Protein AF-A0AAJ2N2N6-F1 (afdb_monomer_lite)

Structure (mmCIF, N/CA/C/O backbone):
data_AF-A0AAJ2N2N6-F1
#
_entry.id   AF-A0AAJ2N2N6-F1
#
loop_
_atom_site.group_PDB
_atom_site.id
_atom_site.type_symbol
_atom_site.label_atom_id
_atom_site.label_alt_id
_atom_site.label_comp_id
_atom_site.label_asym_id
_atom_site.label_entity_id
_atom_site.label_seq_id
_atom_site.pdbx_PDB_ins_code
_atom_site.Cartn_x
_atom_site.Cartn_y
_atom_site.Cartn_z
_atom_site.occupancy
_atom_site.B_iso_or_equiv
_atom_site.auth_seq_id
_atom_site.auth_comp_id
_atom_site.auth_asym_id
_atom_site.auth_atom_id
_atom_site.pdbx_PDB_model_num
ATOM 1 N N . MET A 1 1 ? 22.022 -11.390 -47.103 1.00 56.41 1 MET A N 1
ATOM 2 C CA . MET A 1 1 ? 21.967 -11.479 -45.630 1.00 56.41 1 MET A CA 1
ATOM 3 C C . MET A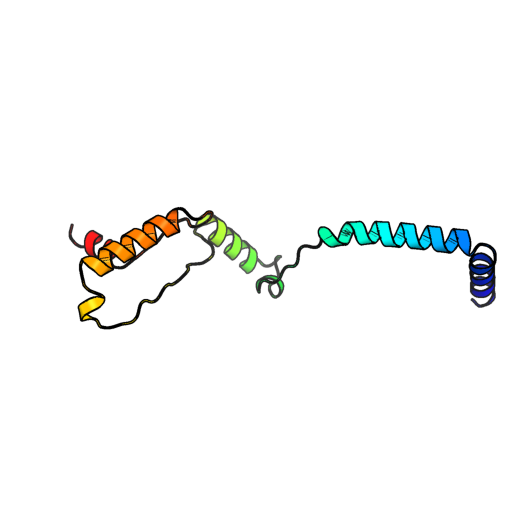 1 1 ? 23.304 -11.931 -45.073 1.00 56.41 1 MET A C 1
ATOM 5 O O . MET A 1 1 ? 23.874 -11.197 -44.281 1.00 56.41 1 MET A O 1
ATOM 9 N N . ASP A 1 2 ? 23.868 -13.026 -45.580 1.00 68.94 2 ASP A N 1
ATOM 10 C CA . ASP A 1 2 ? 25.117 -13.606 -45.059 1.00 68.94 2 ASP A CA 1
ATOM 11 C C . ASP A 1 2 ? 26.298 -12.636 -45.047 1.00 68.94 2 ASP A C 1
ATOM 13 O O . ASP A 1 2 ? 26.934 -12.478 -44.016 1.00 68.94 2 ASP A O 1
ATOM 17 N N . ARG A 1 3 ? 26.523 -11.883 -46.134 1.00 73.81 3 ARG A N 1
ATOM 18 C CA . ARG A 1 3 ? 27.601 -10.876 -46.182 1.00 73.81 3 ARG A CA 1
ATOM 19 C C . ARG A 1 3 ? 27.451 -9.763 -45.144 1.00 73.81 3 ARG A C 1
ATOM 21 O O . ARG A 1 3 ? 28.444 -9.314 -44.592 1.00 73.81 3 ARG A O 1
ATOM 28 N N . LEU A 1 4 ? 26.223 -9.320 -44.872 1.00 75.38 4 LEU A N 1
ATOM 29 C CA . LEU A 1 4 ? 25.974 -8.278 -43.872 1.00 75.38 4 LEU A CA 1
ATOM 30 C C . LEU A 1 4 ? 26.211 -8.822 -42.463 1.00 75.38 4 LEU A C 1
ATOM 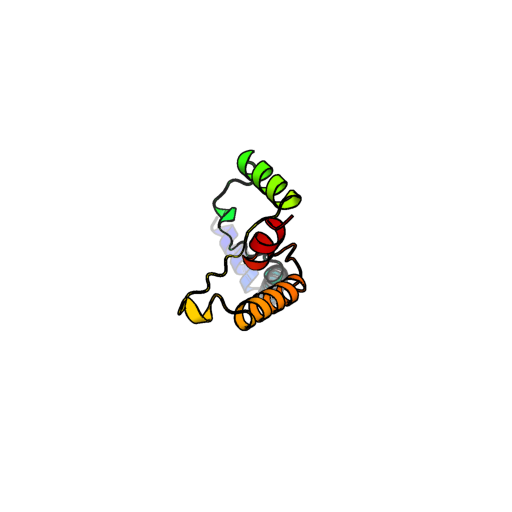32 O O . LEU A 1 4 ? 26.868 -8.162 -41.667 1.00 75.38 4 LEU A O 1
ATOM 36 N N . PHE A 1 5 ? 25.751 -10.044 -42.186 1.00 79.12 5 PHE A N 1
ATOM 37 C CA . PHE A 1 5 ? 25.991 -10.724 -40.914 1.00 79.12 5 PHE A CA 1
ATOM 38 C C . PHE A 1 5 ? 27.475 -11.008 -40.673 1.00 79.12 5 PHE A C 1
ATOM 40 O O . PHE A 1 5 ? 27.961 -10.756 -39.573 1.00 79.12 5 PHE A O 1
ATOM 47 N N . THR A 1 6 ? 28.218 -11.456 -41.689 1.00 80.00 6 THR A N 1
ATOM 48 C CA . THR A 1 6 ? 29.662 -11.695 -41.566 1.00 80.00 6 THR A CA 1
ATOM 49 C C . THR A 1 6 ? 30.421 -10.393 -41.347 1.00 80.00 6 THR A C 1
ATOM 51 O O . THR A 1 6 ? 31.260 -10.324 -40.460 1.00 80.00 6 THR A O 1
ATOM 54 N N . THR A 1 7 ? 30.082 -9.318 -42.069 1.00 79.38 7 THR A N 1
ATOM 55 C CA . THR A 1 7 ? 30.729 -8.010 -41.877 1.00 79.38 7 THR A CA 1
ATOM 56 C C . THR A 1 7 ? 30.423 -7.407 -40.503 1.00 79.38 7 THR A C 1
ATOM 58 O O . THR A 1 7 ? 31.306 -6.814 -39.884 1.00 79.38 7 THR A O 1
ATOM 61 N N . PHE A 1 8 ? 29.200 -7.576 -39.996 1.00 81.44 8 PHE A N 1
ATOM 62 C CA . PHE A 1 8 ? 28.821 -7.106 -38.663 1.00 81.44 8 PHE A CA 1
ATOM 63 C C . PHE A 1 8 ? 29.494 -7.935 -37.558 1.00 81.44 8 PHE A C 1
ATOM 65 O O . PHE A 1 8 ? 30.011 -7.375 -36.593 1.00 81.44 8 PHE A O 1
ATOM 72 N N . GLY A 1 9 ? 29.561 -9.258 -37.730 1.00 79.25 9 GLY A N 1
ATOM 73 C CA . GLY A 1 9 ? 30.281 -10.165 -36.834 1.00 79.25 9 GLY A CA 1
ATOM 74 C C . GLY A 1 9 ? 31.778 -9.862 -36.778 1.00 79.25 9 GLY A C 1
ATOM 75 O O . GLY A 1 9 ? 32.335 -9.710 -35.692 1.00 79.25 9 GLY A O 1
ATOM 76 N N . ASP A 1 10 ? 32.414 -9.659 -37.933 1.00 82.19 10 ASP A N 1
ATOM 77 C CA . ASP A 1 10 ? 33.830 -9.291 -38.019 1.00 82.19 10 ASP A CA 1
ATOM 78 C C . ASP A 1 10 ? 34.108 -7.936 -37.354 1.00 82.19 10 ASP A C 1
ATOM 80 O O . ASP A 1 10 ? 35.132 -7.762 -36.691 1.00 82.19 10 ASP A O 1
ATOM 84 N N . PHE A 1 11 ? 33.188 -6.973 -37.473 1.00 81.69 11 PHE A N 1
ATOM 85 C CA . PHE A 1 11 ? 33.290 -5.679 -36.795 1.00 81.69 11 PHE A CA 1
ATOM 86 C C . PHE A 1 11 ? 33.221 -5.819 -35.266 1.00 81.69 11 PHE A C 1
ATOM 88 O O . PHE A 1 11 ? 34.052 -5.238 -34.559 1.00 81.69 11 PHE A O 1
ATOM 95 N N . ILE A 1 12 ? 32.285 -6.632 -34.764 1.00 84.56 12 ILE A N 1
ATOM 96 C CA . ILE A 1 12 ? 32.136 -6.938 -33.334 1.00 84.56 12 ILE A CA 1
ATOM 97 C C . ILE A 1 12 ? 33.401 -7.609 -32.792 1.00 84.56 12 ILE A C 1
ATOM 99 O O . ILE A 1 12 ? 33.907 -7.202 -31.747 1.00 84.56 12 ILE A O 1
ATOM 103 N N . ILE A 1 13 ? 33.952 -8.594 -33.508 1.00 83.81 13 ILE A N 1
ATOM 104 C CA . ILE A 1 13 ? 35.153 -9.331 -33.085 1.00 83.81 13 ILE A CA 1
ATOM 105 C C . ILE A 1 13 ? 36.384 -8.418 -33.109 1.00 83.81 13 ILE A C 1
ATOM 107 O O . ILE A 1 13 ? 37.133 -8.345 -32.131 1.00 83.81 13 ILE A O 1
ATOM 111 N N . ARG A 1 14 ? 36.583 -7.665 -34.199 1.00 87.19 14 ARG A N 1
ATOM 112 C CA . ARG A 1 14 ? 37.760 -6.801 -34.390 1.00 87.19 14 ARG A CA 1
ATOM 113 C C . ARG A 1 14 ? 37.784 -5.608 -33.433 1.00 87.19 14 ARG A C 1
ATOM 115 O O . ARG A 1 14 ? 38.863 -5.124 -33.094 1.00 87.19 14 ARG A O 1
ATOM 122 N N . ARG A 1 15 ? 36.619 -5.133 -32.979 1.00 88.56 15 ARG A N 1
ATOM 123 C CA . ARG A 1 15 ? 36.475 -4.076 -31.961 1.00 88.56 15 ARG A CA 1
ATOM 124 C C . ARG A 1 15 ? 35.712 -4.564 -30.727 1.00 88.56 15 ARG A C 1
ATOM 126 O O . ARG A 1 15 ? 34.874 -3.846 -30.179 1.00 88.56 15 ARG A O 1
ATOM 133 N N . SER A 1 16 ? 36.040 -5.762 -30.252 1.00 86.50 16 SER A N 1
ATOM 134 C CA . SER A 1 16 ? 35.364 -6.416 -29.122 1.00 86.50 16 SER A CA 1
ATOM 135 C C . SER A 1 16 ? 35.317 -5.555 -27.860 1.00 86.50 16 SER A C 1
ATOM 137 O O . SER A 1 16 ? 34.245 -5.362 -27.294 1.00 86.50 16 SER A O 1
ATOM 139 N N . LYS A 1 17 ? 36.438 -4.935 -27.466 1.00 89.44 17 LYS A N 1
ATOM 140 C CA . LYS A 1 17 ? 36.495 -4.031 -26.299 1.00 89.44 17 LYS A CA 1
ATOM 141 C C . LYS A 1 17 ? 35.506 -2.865 -26.405 1.00 89.44 17 LYS A C 1
ATOM 143 O O . LYS A 1 17 ? 34.798 -2.577 -25.448 1.00 89.44 17 LYS A O 1
ATOM 148 N N . PHE A 1 18 ? 35.437 -2.215 -27.568 1.00 90.25 18 PHE A N 1
ATOM 149 C CA . PHE A 1 18 ? 34.512 -1.102 -27.801 1.00 90.25 18 PHE A CA 1
ATOM 150 C C . PHE A 1 18 ? 33.055 -1.572 -27.775 1.00 90.25 18 PHE A C 1
ATOM 152 O O . PHE A 1 18 ? 32.215 -0.939 -27.145 1.00 90.25 18 PHE A O 1
ATOM 159 N N . THR A 1 19 ? 32.771 -2.713 -28.404 1.00 89.88 19 THR A N 1
ATOM 160 C CA . THR A 1 19 ? 31.422 -3.290 -28.455 1.00 89.88 19 THR A CA 1
ATOM 161 C C . THR A 1 19 ? 30.918 -3.673 -27.062 1.00 89.88 19 THR A C 1
ATOM 163 O O . THR A 1 19 ? 29.782 -3.364 -26.715 1.00 89.88 19 THR A O 1
ATOM 166 N N . ILE A 1 20 ? 31.774 -4.272 -26.228 1.00 92.69 20 ILE A N 1
ATOM 167 C CA . ILE A 1 20 ? 31.440 -4.627 -24.841 1.00 92.69 20 ILE A CA 1
ATOM 168 C C . ILE A 1 20 ? 31.150 -3.373 -24.011 1.00 92.69 20 ILE A C 1
ATOM 170 O O . ILE A 1 20 ? 30.156 -3.343 -23.288 1.00 92.69 20 ILE A O 1
ATOM 174 N N . ILE A 1 21 ? 31.974 -2.327 -24.136 1.00 95.38 21 ILE A N 1
ATOM 175 C CA . ILE A 1 21 ? 31.754 -1.055 -23.430 1.00 95.38 21 ILE A CA 1
ATOM 176 C C . ILE A 1 21 ? 30.421 -0.437 -23.858 1.00 95.38 21 ILE A C 1
ATOM 178 O O . ILE A 1 21 ? 29.623 -0.056 -23.006 1.00 95.38 21 ILE A O 1
ATOM 182 N N . LEU A 1 22 ? 30.152 -0.391 -25.165 1.00 94.69 22 LEU A N 1
ATOM 183 C CA . LEU A 1 22 ? 28.919 0.167 -25.713 1.00 94.69 22 LEU A CA 1
ATOM 184 C C . LEU A 1 22 ? 27.680 -0.572 -25.192 1.00 94.69 22 LEU A C 1
ATOM 186 O O . LEU A 1 22 ? 26.753 0.069 -24.706 1.00 94.69 22 LEU A O 1
ATOM 190 N N . ILE A 1 23 ? 27.678 -1.908 -25.249 1.00 94.62 23 ILE A N 1
ATOM 191 C CA . ILE A 1 23 ? 26.561 -2.723 -24.751 1.00 94.62 23 ILE A CA 1
ATOM 192 C C . ILE A 1 23 ? 26.401 -2.545 -23.242 1.00 94.62 23 ILE A C 1
ATOM 194 O O . ILE A 1 23 ? 25.283 -2.397 -22.770 1.00 94.62 23 ILE A O 1
ATOM 198 N N . THR A 1 24 ? 27.493 -2.497 -22.479 1.00 95.94 24 THR A N 1
ATOM 199 C CA . THR A 1 24 ? 27.436 -2.267 -21.024 1.00 95.94 24 THR A CA 1
ATOM 200 C C . THR A 1 24 ? 26.801 -0.915 -20.699 1.00 95.94 24 THR A C 1
ATOM 202 O O . THR A 1 24 ? 25.911 -0.849 -19.855 1.00 95.94 24 THR A O 1
ATOM 205 N N . ILE A 1 25 ? 27.210 0.156 -21.387 1.00 96.81 25 ILE A N 1
ATOM 206 C CA . ILE A 1 25 ? 26.628 1.494 -21.204 1.00 96.81 25 ILE A CA 1
ATOM 207 C C . ILE A 1 25 ? 25.138 1.480 -21.548 1.00 96.81 25 ILE A C 1
ATOM 209 O O . ILE A 1 25 ? 24.331 2.027 -20.803 1.00 96.81 25 ILE A O 1
ATOM 213 N N . LEU A 1 26 ? 24.766 0.828 -22.649 1.00 96.50 26 LEU A N 1
ATOM 214 C CA . LEU A 1 26 ? 23.381 0.722 -23.097 1.00 96.50 26 LEU A CA 1
ATOM 215 C C . LEU A 1 26 ? 22.525 -0.071 -22.095 1.00 96.50 26 LEU A C 1
ATOM 217 O O . LEU A 1 26 ? 21.431 0.357 -21.739 1.00 96.50 26 LEU A O 1
ATOM 221 N N . THR A 1 27 ? 23.054 -1.172 -21.563 1.00 96.06 27 THR A N 1
ATOM 222 C CA . THR A 1 27 ? 22.415 -1.963 -20.504 1.00 96.06 27 THR A CA 1
ATOM 223 C C . THR A 1 27 ? 22.242 -1.150 -19.225 1.00 96.06 27 THR A C 1
ATOM 225 O O . THR A 1 27 ? 21.157 -1.158 -18.651 1.00 96.06 27 THR A O 1
ATOM 228 N N . LEU A 1 28 ? 23.268 -0.410 -18.788 1.00 96.06 28 LEU A N 1
ATOM 229 C CA . LEU A 1 28 ? 23.173 0.477 -17.623 1.00 96.06 28 LEU A CA 1
ATOM 230 C C . LEU A 1 28 ? 22.135 1.578 -17.844 1.00 96.06 28 LEU A C 1
ATOM 232 O O . LEU A 1 28 ? 21.346 1.860 -16.949 1.00 96.06 28 LEU A O 1
ATOM 236 N N . PHE A 1 29 ? 22.091 2.159 -19.042 1.00 95.81 29 PHE A N 1
ATOM 237 C CA . PHE A 1 29 ? 21.095 3.160 -19.403 1.00 95.81 29 PHE A CA 1
ATOM 238 C C . PHE A 1 29 ? 19.664 2.619 -19.271 1.00 95.81 29 PHE A C 1
ATOM 240 O O . PHE A 1 29 ? 18.824 3.267 -18.651 1.00 95.81 29 PHE A O 1
ATOM 247 N N . PHE A 1 30 ? 19.391 1.408 -19.769 1.00 94.25 30 PHE A N 1
ATOM 248 C CA . PHE A 1 30 ? 18.088 0.765 -19.572 1.00 94.25 30 PHE A CA 1
ATOM 249 C C . PHE A 1 30 ? 17.833 0.371 -18.111 1.00 94.25 30 PHE A C 1
ATOM 251 O O . PHE A 1 30 ? 16.707 0.502 -17.632 1.00 94.25 30 PHE A O 1
ATOM 258 N N . ALA A 1 31 ? 18.867 -0.044 -17.375 1.00 94.69 31 ALA A N 1
ATOM 259 C CA . ALA A 1 31 ? 18.755 -0.397 -15.961 1.00 94.69 31 ALA A CA 1
ATOM 260 C C . ALA A 1 31 ? 18.348 0.795 -15.077 1.00 94.69 31 ALA A C 1
ATOM 262 O O . ALA A 1 31 ? 17.644 0.600 -14.089 1.00 94.69 31 ALA A O 1
ATOM 263 N N . ILE A 1 32 ? 18.702 2.032 -15.453 1.00 94.88 32 ILE A N 1
ATOM 264 C CA . ILE A 1 32 ? 18.245 3.256 -14.765 1.00 94.88 32 ILE A CA 1
ATOM 265 C C . ILE A 1 32 ? 16.709 3.388 -14.793 1.00 94.88 32 ILE A C 1
ATOM 267 O O . ILE A 1 32 ? 16.132 4.045 -13.927 1.00 94.88 32 ILE A O 1
ATOM 271 N N . GLY A 1 33 ? 16.027 2.764 -15.758 1.00 89.50 33 GLY A N 1
ATOM 272 C CA . GLY A 1 33 ? 14.565 2.744 -15.834 1.00 89.50 33 GLY A CA 1
ATOM 273 C C . GLY A 1 33 ? 13.896 1.764 -14.867 1.00 89.50 33 GLY A C 1
ATOM 274 O O . GLY A 1 33 ? 12.728 1.960 -14.545 1.00 89.50 33 GLY A O 1
ATOM 275 N N . LEU A 1 34 ? 14.617 0.753 -14.365 1.00 89.81 34 LEU A N 1
ATOM 276 C CA . LEU A 1 34 ? 14.041 -0.298 -13.515 1.00 89.81 34 LEU A CA 1
ATOM 277 C C . LEU A 1 34 ? 13.385 0.240 -12.232 1.00 89.81 34 LEU A C 1
ATOM 279 O O . LEU A 1 34 ? 12.268 -0.175 -11.942 1.00 89.81 34 LEU A O 1
ATOM 283 N N . PRO A 1 35 ? 13.987 1.190 -11.487 1.00 87.62 35 PRO A N 1
ATOM 284 C CA . PRO A 1 35 ? 13.362 1.727 -10.277 1.00 87.62 35 PRO A CA 1
ATOM 285 C C . PRO A 1 35 ? 12.122 2.592 -10.544 1.00 87.62 35 PRO A C 1
ATOM 287 O O . PRO A 1 35 ? 11.414 2.928 -9.604 1.00 87.62 35 PRO A O 1
ATOM 290 N N . LYS A 1 36 ? 11.882 3.001 -11.797 1.00 86.50 36 LYS A N 1
ATOM 291 C CA . LYS A 1 36 ? 10.720 3.814 -12.193 1.00 86.50 36 LYS A CA 1
ATOM 292 C C . LYS A 1 36 ? 9.536 2.968 -12.659 1.00 86.50 36 LYS A C 1
ATOM 294 O O . LYS A 1 36 ? 8.535 3.529 -13.093 1.00 86.50 36 LYS A O 1
ATOM 299 N N . LEU A 1 37 ? 9.669 1.643 -12.636 1.00 84.44 37 LEU A N 1
ATOM 300 C CA . LEU A 1 37 ? 8.575 0.747 -12.970 1.00 84.44 37 LEU A CA 1
ATOM 301 C C . LEU A 1 37 ? 7.531 0.800 -11.856 1.00 84.44 37 LEU A C 1
ATOM 303 O O . LEU A 1 37 ? 7.801 0.399 -10.726 1.00 84.44 37 LEU A O 1
ATOM 307 N N . ASP A 1 38 ? 6.347 1.291 -12.198 1.00 80.12 38 ASP A N 1
ATOM 308 C CA . ASP A 1 38 ? 5.178 1.226 -11.333 1.00 80.12 38 ASP A CA 1
ATOM 309 C C . ASP A 1 38 ? 4.510 -0.144 -11.514 1.00 80.12 38 ASP A C 1
ATOM 311 O O . ASP A 1 38 ? 4.042 -0.485 -12.606 1.00 80.12 38 ASP A O 1
ATOM 315 N N . MET A 1 39 ? 4.541 -0.976 -10.471 1.00 78.31 39 MET A N 1
ATOM 316 C CA . MET A 1 39 ? 3.870 -2.274 -10.491 1.00 78.31 39 MET A CA 1
ATOM 317 C C . MET A 1 39 ? 2.408 -2.087 -10.106 1.00 78.31 39 MET A C 1
ATOM 319 O O . MET A 1 39 ? 2.051 -2.107 -8.929 1.00 78.31 39 MET A O 1
ATOM 323 N N . GLN A 1 40 ? 1.549 -1.998 -11.116 1.00 77.38 40 GLN A N 1
ATOM 324 C CA . GLN A 1 40 ? 0.112 -2.100 -10.908 1.00 77.38 40 GLN A CA 1
ATOM 325 C C . GLN A 1 40 ? -0.242 -3.551 -10.530 1.00 77.38 40 GLN A C 1
ATOM 327 O O . GLN A 1 40 ? -0.274 -4.440 -11.377 1.00 77.38 40 GLN A O 1
ATOM 332 N N . MET A 1 41 ? -0.444 -3.801 -9.233 1.00 73.56 41 MET A N 1
ATOM 333 C CA . MET A 1 41 ? -0.814 -5.116 -8.672 1.00 73.56 41 MET A CA 1
ATOM 334 C C . MET A 1 41 ? -2.307 -5.215 -8.321 1.00 73.56 41 MET A C 1
ATOM 336 O O . MET A 1 41 ? -2.759 -6.241 -7.816 1.00 73.56 41 MET A O 1
ATOM 340 N N . GLY A 1 42 ? -3.064 -4.137 -8.529 1.00 71.62 42 GLY A N 1
ATOM 341 C CA . GLY A 1 42 ? -4.490 -4.093 -8.237 1.00 71.62 42 GLY A CA 1
ATOM 342 C C . GLY A 1 42 ? -5.318 -4.831 -9.286 1.00 71.62 42 GLY A C 1
ATOM 343 O O . GLY A 1 42 ? -4.883 -5.063 -10.410 1.00 71.62 42 GLY A O 1
ATOM 344 N N . ASN A 1 43 ? -6.562 -5.157 -8.936 1.00 73.81 43 ASN A N 1
ATOM 345 C CA . ASN A 1 43 ? -7.509 -5.759 -9.881 1.00 73.81 43 ASN A CA 1
ATOM 346 C C . ASN A 1 43 ? -7.942 -4.790 -10.998 1.00 73.81 43 ASN A C 1
ATOM 348 O O . ASN A 1 43 ? -8.526 -5.214 -11.995 1.00 73.81 43 ASN A O 1
ATOM 352 N N . ASN A 1 44 ? 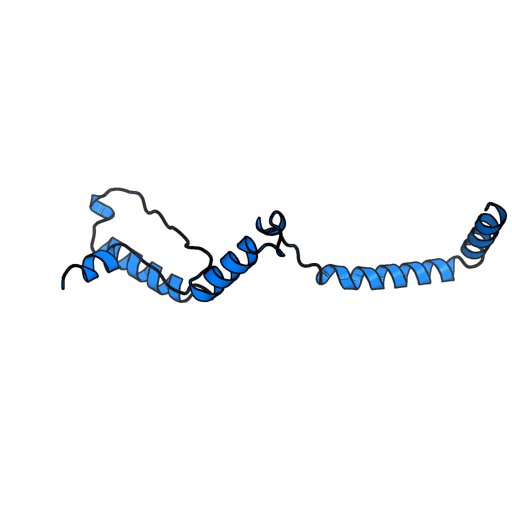-7.647 -3.497 -10.847 1.00 71.19 44 ASN A N 1
ATOM 353 C CA . ASN A 1 44 ? -7.900 -2.458 -11.841 1.00 71.19 44 ASN A CA 1
ATOM 354 C C . ASN A 1 44 ? -7.192 -2.726 -13.180 1.00 71.19 44 ASN A C 1
ATOM 356 O O . ASN A 1 44 ? -7.735 -2.349 -14.213 1.00 71.19 44 ASN A O 1
ATOM 360 N N . ILE A 1 45 ? -6.076 -3.469 -13.193 1.00 75.88 45 ILE A N 1
ATOM 361 C CA . ILE A 1 45 ? -5.372 -3.863 -14.429 1.00 75.88 45 ILE A CA 1
ATOM 362 C C . ILE A 1 45 ? -6.213 -4.743 -15.364 1.00 75.88 45 ILE A C 1
ATOM 364 O O . ILE A 1 45 ? -5.918 -4.855 -16.552 1.00 75.88 45 ILE A O 1
ATOM 368 N N . PHE A 1 46 ? -7.250 -5.398 -14.834 1.00 80.75 46 PHE A N 1
ATOM 369 C CA . PHE A 1 46 ? -8.150 -6.252 -15.609 1.00 80.75 46 PHE A CA 1
ATOM 370 C C . PHE A 1 46 ? -9.344 -5.484 -16.189 1.00 80.75 46 PHE A C 1
ATOM 372 O O . PHE A 1 46 ? -10.180 -6.072 -16.878 1.00 80.75 46 PHE A O 1
ATOM 379 N N . VAL A 1 47 ? -9.443 -4.181 -15.917 1.00 82.19 47 VAL A N 1
ATOM 380 C CA . VAL A 1 47 ? -10.566 -3.331 -16.315 1.00 82.19 47 VAL A CA 1
ATOM 381 C C . VAL A 1 47 ? -10.085 -2.290 -17.322 1.00 82.19 47 VAL A C 1
ATOM 383 O O . VAL A 1 47 ? -9.000 -1.734 -17.208 1.00 82.19 47 VAL A O 1
ATOM 386 N N . ASN A 1 48 ? -10.897 -2.012 -18.344 1.00 85.81 48 ASN A N 1
ATOM 387 C CA . ASN A 1 48 ? -10.564 -0.996 -19.338 1.00 85.81 48 ASN A CA 1
ATOM 388 C C . ASN A 1 48 ? -10.706 0.416 -18.746 1.00 85.81 48 ASN A C 1
ATOM 390 O O . ASN A 1 48 ? -11.829 0.900 -18.573 1.00 85.81 48 ASN A O 1
ATOM 394 N N . GLU A 1 49 ? -9.582 1.097 -18.528 1.00 84.69 49 GLU A N 1
ATOM 395 C CA . GLU A 1 49 ? -9.533 2.473 -18.012 1.00 84.69 49 GLU A CA 1
ATOM 396 C C . GLU A 1 49 ? -10.260 3.491 -18.907 1.00 84.69 49 GLU A C 1
ATOM 398 O O . GLU A 1 49 ? -10.795 4.496 -18.439 1.00 84.69 49 GLU A O 1
ATOM 403 N N . ALA A 1 50 ? -10.335 3.235 -20.217 1.00 88.00 50 ALA A N 1
ATOM 404 C CA . ALA A 1 50 ? -11.029 4.121 -21.146 1.00 88.00 50 ALA A CA 1
ATOM 405 C C . ALA A 1 50 ? -12.561 4.013 -21.049 1.00 88.00 50 ALA A C 1
ATOM 407 O O . ALA A 1 50 ? -13.258 4.884 -21.583 1.00 88.00 50 ALA A O 1
ATOM 408 N N . SER A 1 51 ? -13.082 2.970 -20.391 1.00 91.12 51 SER A N 1
ATOM 409 C CA . SER A 1 51 ? -14.520 2.736 -20.263 1.00 91.12 51 SER A CA 1
ATOM 410 C C . SER A 1 51 ? -15.206 3.796 -19.400 1.00 91.12 51 SER A C 1
ATOM 412 O O . SER A 1 51 ? -14.648 4.303 -18.426 1.00 91.12 51 SER A O 1
ATOM 414 N N . ASP A 1 52 ? -16.459 4.103 -19.734 1.00 91.69 52 ASP A N 1
ATOM 415 C CA . ASP A 1 52 ? -17.260 5.057 -18.960 1.00 91.69 52 ASP A CA 1
ATOM 416 C C . ASP A 1 52 ? -17.528 4.559 -17.536 1.00 91.69 52 ASP A C 1
ATOM 418 O O . ASP A 1 52 ? -17.617 5.361 -16.609 1.00 91.69 52 ASP A O 1
ATOM 422 N N . VAL A 1 53 ? -17.629 3.238 -17.351 1.00 87.81 53 VAL A N 1
ATOM 423 C CA . VAL A 1 53 ? -17.816 2.620 -16.032 1.00 87.81 53 VAL A CA 1
ATOM 424 C C . VAL A 1 53 ? -16.609 2.900 -15.146 1.00 87.81 53 VAL A C 1
ATOM 426 O O . VAL A 1 53 ? -16.794 3.403 -14.045 1.00 87.81 53 VAL A O 1
ATOM 429 N N . PHE A 1 54 ? -15.391 2.659 -15.644 1.00 87.25 54 PHE A N 1
ATOM 430 C CA . PHE A 1 54 ? -14.167 2.923 -14.889 1.00 87.25 54 PHE A CA 1
ATOM 431 C C . PHE A 1 54 ? -14.077 4.392 -14.468 1.00 87.25 54 PHE A C 1
ATOM 433 O O . PHE A 1 54 ? -13.981 4.682 -13.282 1.00 87.25 54 PHE A O 1
ATOM 440 N N . LYS A 1 55 ? -14.233 5.323 -15.417 1.00 89.88 55 LYS A N 1
ATOM 441 C CA . LYS A 1 55 ? -14.166 6.768 -15.139 1.00 89.88 55 LYS A CA 1
ATOM 442 C C . LYS A 1 55 ? -15.188 7.209 -14.097 1.00 89.88 55 LYS A C 1
ATOM 444 O O . LYS A 1 55 ? -14.859 7.971 -13.197 1.00 89.88 55 LYS A O 1
ATOM 449 N N . ARG A 1 56 ? -16.429 6.724 -14.207 1.00 89.75 56 ARG A N 1
ATOM 450 C CA . ARG A 1 56 ? -17.498 7.054 -13.254 1.00 89.75 56 ARG A CA 1
ATOM 451 C C . ARG A 1 56 ? -17.219 6.483 -11.871 1.00 89.75 56 ARG A C 1
ATOM 453 O O . ARG A 1 56 ? -17.460 7.180 -10.891 1.00 89.75 56 ARG A O 1
ATOM 460 N N . THR A 1 57 ? -16.710 5.256 -11.794 1.00 86.94 57 THR A N 1
ATOM 461 C CA . THR A 1 57 ? -16.297 4.644 -10.529 1.00 86.94 57 THR A CA 1
ATOM 462 C C . THR A 1 57 ? -15.162 5.438 -9.893 1.00 86.94 57 THR A C 1
ATOM 464 O O . THR A 1 57 ? -15.303 5.825 -8.741 1.00 86.94 57 THR A O 1
ATOM 467 N N . THR A 1 58 ? -14.115 5.794 -10.642 1.00 87.38 58 THR A N 1
ATOM 468 C CA . THR A 1 58 ? -13.008 6.619 -10.134 1.00 87.38 58 THR A CA 1
ATOM 469 C C . THR A 1 58 ? -13.495 7.981 -9.640 1.00 87.38 58 THR A C 1
ATOM 471 O O . THR A 1 58 ? -13.193 8.361 -8.517 1.00 87.38 58 THR A O 1
ATOM 474 N N . THR A 1 59 ? -14.326 8.693 -10.414 1.00 89.25 59 THR A N 1
ATOM 475 C CA . THR A 1 59 ? -14.889 9.984 -9.972 1.00 89.25 59 THR A CA 1
ATOM 476 C C . THR A 1 59 ? -15.721 9.841 -8.700 1.00 89.25 59 THR A C 1
ATOM 478 O O . THR A 1 59 ? -15.635 10.681 -7.808 1.00 89.25 59 THR A O 1
ATOM 481 N N . TYR A 1 60 ? -16.533 8.786 -8.597 1.00 86.56 60 TYR A N 1
ATOM 482 C CA . TYR A 1 60 ? -17.299 8.523 -7.384 1.00 86.56 60 TYR A CA 1
ATOM 483 C C . TYR A 1 60 ? -16.373 8.267 -6.189 1.00 86.56 60 TYR A C 1
ATOM 485 O O . TYR A 1 60 ? -16.558 8.857 -5.130 1.00 86.56 60 TYR A O 1
ATOM 493 N N . GLN A 1 61 ? -15.348 7.440 -6.367 1.00 85.69 61 GLN A N 1
ATOM 494 C CA . GLN A 1 61 ? -14.394 7.099 -5.319 1.00 85.69 61 GLN A CA 1
ATOM 495 C C . GLN A 1 61 ? -13.561 8.303 -4.851 1.00 85.69 61 GLN A C 1
ATOM 497 O O . GLN A 1 61 ? -13.360 8.480 -3.653 1.00 85.69 61 GLN A O 1
ATOM 502 N N . GLU A 1 62 ? -13.147 9.185 -5.762 1.00 84.25 62 GLU A N 1
ATOM 503 C CA . GLU A 1 62 ? -12.452 10.436 -5.425 1.00 84.25 62 GLU A CA 1
ATOM 504 C C . GLU A 1 62 ? -13.337 11.405 -4.624 1.00 84.25 62 GLU A C 1
ATOM 506 O O . GLU A 1 62 ? -12.842 12.137 -3.769 1.00 84.25 62 GLU A O 1
ATOM 511 N N . GLN A 1 63 ? -14.647 11.423 -4.896 1.00 85.50 63 GLN A N 1
ATOM 512 C CA . GLN A 1 63 ? -15.591 12.335 -4.240 1.00 85.50 63 GLN A CA 1
ATOM 513 C C . GLN A 1 63 ? -16.160 11.795 -2.924 1.00 85.50 63 GLN A C 1
ATOM 515 O O . GLN A 1 63 ? -16.436 12.579 -2.016 1.00 85.50 63 GLN A O 1
ATOM 520 N N . PHE A 1 64 ? -16.366 10.482 -2.824 1.00 83.19 64 PHE A N 1
ATOM 521 C CA . PHE A 1 64 ? -17.111 9.851 -1.729 1.00 83.19 64 PHE A CA 1
ATOM 522 C C . PHE A 1 64 ? -16.299 8.807 -0.944 1.00 83.19 64 PHE A C 1
ATOM 524 O O . PHE A 1 64 ? -16.769 8.343 0.094 1.00 83.19 64 PHE A O 1
ATOM 531 N N . GLY A 1 65 ? -15.080 8.480 -1.385 1.00 76.69 65 GLY A N 1
ATOM 532 C CA . GLY A 1 65 ? -14.198 7.475 -0.786 1.00 76.69 65 GLY A CA 1
ATOM 533 C C . GLY A 1 65 ? -14.138 6.172 -1.593 1.00 76.69 65 GLY A C 1
ATOM 534 O O . GLY A 1 65 ? -15.128 5.747 -2.186 1.00 76.69 65 GLY A O 1
ATOM 535 N N . GLU A 1 66 ? -12.961 5.538 -1.619 1.00 75.38 66 GLU A N 1
ATOM 536 C CA . GLU A 1 66 ? -12.705 4.305 -2.379 1.00 75.38 66 GLU A CA 1
ATOM 537 C C . GLU A 1 66 ? -13.271 3.052 -1.709 1.00 75.38 66 GLU A C 1
ATOM 539 O O . GLU A 1 66 ? -14.126 2.369 -2.275 1.00 75.38 66 GLU A O 1
ATOM 544 N N . GLU A 1 67 ? -12.762 2.736 -0.517 1.00 77.00 67 GLU A N 1
ATOM 545 C CA . GLU A 1 67 ? -12.980 1.456 0.147 1.00 77.00 67 GLU A CA 1
ATOM 546 C C . GLU A 1 67 ? -13.245 1.640 1.639 1.00 77.00 67 GLU A C 1
ATOM 548 O O . GLU A 1 67 ? -12.593 2.415 2.339 1.00 77.00 67 GLU A O 1
ATOM 553 N N . SER A 1 68 ? -14.217 0.878 2.138 1.00 82.25 68 SER A N 1
ATOM 554 C CA . SER A 1 68 ? -14.481 0.762 3.568 1.00 82.25 68 SER A CA 1
ATOM 555 C C . SER A 1 68 ? -13.726 -0.433 4.135 1.00 82.25 68 SER A C 1
ATOM 557 O O . SER A 1 68 ? -13.864 -1.555 3.649 1.00 82.25 68 SER A O 1
ATOM 559 N N . ILE A 1 69 ? -12.967 -0.208 5.204 1.00 84.56 69 ILE A N 1
ATOM 560 C CA . ILE A 1 69 ? -12.345 -1.286 5.973 1.00 84.56 69 ILE A CA 1
ATOM 561 C C . ILE A 1 69 ? -13.334 -1.739 7.043 1.00 84.56 69 ILE A C 1
ATOM 563 O O . ILE A 1 69 ? -13.718 -0.965 7.921 1.00 84.56 69 ILE A O 1
ATOM 567 N N . PHE A 1 70 ? -13.722 -3.012 6.995 1.00 88.56 70 PHE A N 1
ATOM 568 C CA . PHE A 1 70 ? -14.629 -3.601 7.975 1.00 88.56 70 PHE A CA 1
ATOM 569 C C . PHE A 1 70 ? -13.848 -4.391 9.021 1.00 88.56 70 PHE A C 1
ATOM 571 O O . PHE A 1 70 ? -13.143 -5.348 8.703 1.00 88.56 70 PHE A O 1
ATOM 578 N N . VAL A 1 71 ? -14.010 -4.014 10.289 1.00 89.38 71 VAL A N 1
ATOM 579 C CA . VAL A 1 71 ? -13.468 -4.756 11.431 1.00 89.38 71 VAL A CA 1
ATOM 580 C C . VAL A 1 71 ? -14.626 -5.417 12.165 1.00 89.38 71 VAL A C 1
ATOM 582 O O . VAL A 1 71 ? -15.433 -4.746 12.804 1.00 89.38 71 VAL A O 1
ATOM 585 N N . MET A 1 72 ? -14.709 -6.744 12.072 1.00 90.94 72 MET A N 1
ATOM 586 C CA . MET A 1 72 ? -15.704 -7.531 12.796 1.00 90.94 72 MET A CA 1
ATOM 587 C C . MET A 1 72 ? -15.111 -8.029 14.115 1.00 90.94 72 MET A C 1
ATOM 589 O O . MET A 1 72 ? -14.120 -8.757 14.121 1.00 90.94 72 MET A O 1
ATOM 593 N N . ILE A 1 73 ? -15.729 -7.648 15.232 1.00 88.06 73 ILE A N 1
ATOM 594 C CA . ILE A 1 73 ? -15.333 -8.090 16.572 1.00 88.06 73 ILE A CA 1
ATOM 595 C C . ILE A 1 73 ? -16.334 -9.149 17.037 1.00 88.06 73 ILE A C 1
ATOM 597 O O . ILE A 1 73 ? -17.525 -8.874 17.154 1.00 88.06 73 ILE A O 1
ATOM 601 N N . SER A 1 74 ? -15.846 -10.359 17.306 1.00 90.38 74 SER A N 1
ATOM 602 C CA . SER A 1 74 ? -16.648 -11.496 17.772 1.00 90.38 74 SER A CA 1
ATOM 603 C C . SER A 1 74 ? -16.165 -11.986 19.137 1.00 90.38 74 SER A C 1
ATOM 605 O O . SER A 1 74 ? -14.960 -12.053 19.375 1.00 90.38 74 SER A O 1
ATOM 607 N N . GLY A 1 75 ? -17.086 -12.377 20.016 1.00 89.81 75 GLY A N 1
ATOM 608 C CA . GLY A 1 75 ? -16.783 -12.813 21.377 1.00 89.81 75 GLY A CA 1
ATOM 609 C C . GLY A 1 75 ? -18.045 -12.986 22.220 1.00 89.81 75 GLY A C 1
ATOM 610 O O . GLY A 1 75 ? -19.154 -12.981 21.689 1.00 89.81 75 GLY A O 1
ATOM 611 N N . ASP A 1 76 ? -17.869 -13.132 23.533 1.00 93.75 76 ASP A N 1
ATOM 612 C CA . ASP A 1 76 ? -18.981 -13.219 24.485 1.00 93.75 76 ASP A CA 1
ATOM 613 C C . ASP A 1 76 ? -19.804 -11.911 24.486 1.00 93.75 76 ASP A C 1
ATOM 615 O O . ASP A 1 76 ? -19.243 -10.847 24.783 1.00 93.75 76 ASP A O 1
ATOM 619 N N . PRO A 1 77 ? -21.124 -11.956 24.207 1.00 87.88 77 PRO A N 1
ATOM 620 C CA . PRO A 1 77 ? -21.995 -10.782 24.244 1.00 87.88 77 PRO A CA 1
ATOM 621 C C . PRO A 1 77 ? -21.919 -9.996 25.557 1.00 87.88 77 PRO A C 1
ATOM 623 O O . PRO A 1 77 ? -21.960 -8.766 25.534 1.00 87.88 77 PRO A O 1
ATOM 626 N N . GLN A 1 78 ? -21.758 -10.679 26.697 1.00 90.81 78 GLN A N 1
ATOM 627 C CA . GLN A 1 78 ? -21.683 -10.025 28.007 1.00 90.81 78 GLN A CA 1
ATOM 628 C C . GLN A 1 78 ? -20.427 -9.169 28.171 1.00 90.81 78 GLN A C 1
ATOM 630 O O . GLN A 1 78 ? -20.408 -8.275 29.009 1.00 90.81 78 GLN A O 1
ATOM 635 N N . VAL A 1 79 ? -19.386 -9.430 27.377 1.00 91.50 79 VAL A N 1
ATOM 636 C CA . VAL A 1 79 ? -18.140 -8.656 27.351 1.00 91.50 79 VAL A CA 1
ATOM 637 C C . VAL A 1 79 ? -18.175 -7.607 26.241 1.00 91.50 79 VAL A C 1
ATOM 639 O O . VAL A 1 79 ? -17.711 -6.480 26.444 1.00 91.50 79 VAL A O 1
ATOM 642 N N . LEU A 1 80 ? -18.737 -7.957 25.078 1.00 88.75 80 LEU A N 1
ATOM 643 C CA . LEU A 1 80 ? -18.820 -7.071 23.916 1.00 88.75 80 LEU A CA 1
ATOM 644 C C . LEU A 1 80 ? -19.654 -5.820 24.207 1.00 88.75 80 LEU A C 1
ATOM 646 O O . LEU A 1 80 ? -19.218 -4.716 23.897 1.00 88.75 80 LEU A O 1
ATOM 650 N N . PHE A 1 81 ? -20.799 -5.974 24.874 1.00 88.19 81 PHE A N 1
ATOM 651 C CA . PHE A 1 81 ? -21.714 -4.869 25.179 1.00 88.19 81 PHE A CA 1
ATOM 652 C C . PHE A 1 81 ? -21.452 -4.226 26.550 1.00 88.19 81 PHE A C 1
ATOM 654 O O . PHE A 1 81 ? -22.379 -3.860 27.269 1.00 88.19 81 PHE A O 1
ATOM 661 N N . THR A 1 82 ? -20.181 -4.081 26.936 1.00 91.69 82 THR A N 1
ATOM 662 C CA . THR A 1 82 ? -19.798 -3.397 28.183 1.00 91.69 82 THR A CA 1
ATOM 663 C C . THR A 1 82 ? -19.280 -1.991 27.924 1.00 91.69 82 THR A C 1
ATOM 665 O O . THR A 1 82 ? -18.672 -1.715 26.890 1.00 91.69 82 THR A O 1
ATOM 668 N N . GLN A 1 83 ? -19.417 -1.114 28.923 1.00 90.75 83 GLN A N 1
ATOM 669 C CA . GLN A 1 83 ? -18.856 0.241 28.886 1.00 90.75 83 GLN A CA 1
ATOM 670 C C . GLN A 1 83 ? -17.354 0.241 28.568 1.00 90.75 83 GLN A C 1
ATOM 672 O O . GLN A 1 83 ? -16.876 1.079 27.806 1.00 90.75 83 GLN A O 1
ATOM 677 N N . LYS A 1 84 ? -16.613 -0.717 29.135 1.00 93.00 84 LYS A N 1
ATOM 678 C CA . LYS A 1 84 ? -15.172 -0.857 28.917 1.00 93.00 84 LYS A CA 1
ATOM 679 C C . LYS A 1 84 ? -14.858 -1.160 27.451 1.00 93.00 84 LYS A C 1
ATOM 681 O O . LYS A 1 84 ? -14.008 -0.496 26.866 1.00 93.00 84 LYS A O 1
ATOM 686 N N . TH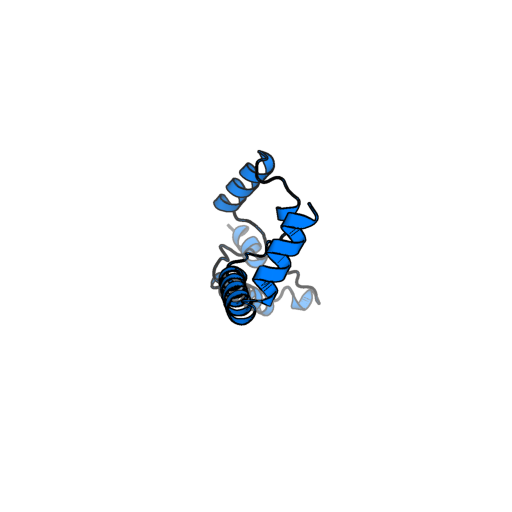R A 1 85 ? -15.551 -2.128 26.854 1.00 93.25 85 THR A N 1
ATOM 687 C CA . THR A 1 85 ? -15.351 -2.483 25.442 1.00 93.25 85 THR A CA 1
ATOM 688 C C . THR A 1 85 ? -15.758 -1.334 24.522 1.00 93.25 85 THR A C 1
ATOM 690 O O . THR A 1 85 ? -14.998 -0.981 23.624 1.00 93.25 85 THR A O 1
ATOM 693 N N . SER A 1 86 ? -16.883 -0.670 24.801 1.00 91.81 86 SER A N 1
ATOM 694 C CA . SER A 1 86 ? -17.316 0.528 24.072 1.00 91.81 86 SER A CA 1
ATOM 695 C C . SER A 1 86 ? -16.253 1.637 24.085 1.00 91.81 86 SER A C 1
ATOM 697 O O . SER A 1 86 ? -15.957 2.218 23.042 1.00 91.81 86 SER A O 1
ATOM 699 N N . GLN A 1 87 ? -15.622 1.904 25.236 1.00 93.19 87 GLN A N 1
ATOM 700 C CA . GLN A 1 87 ? -14.538 2.890 25.348 1.00 93.19 87 GLN A CA 1
ATOM 701 C C . GLN A 1 87 ? -13.303 2.507 24.527 1.00 93.19 87 GLN A C 1
ATOM 703 O O . GLN A 1 87 ? -12.719 3.367 23.868 1.00 93.19 87 GLN A O 1
ATOM 708 N N . GLU A 1 88 ? -12.909 1.232 24.536 1.00 94.06 88 GLU A N 1
ATOM 709 C CA . GLU A 1 88 ? -11.773 0.763 23.736 1.00 94.06 88 GLU A CA 1
ATOM 710 C C . GLU A 1 88 ? -12.059 0.838 22.231 1.00 94.06 88 GLU A C 1
ATOM 712 O O . GLU A 1 88 ? -11.176 1.226 21.467 1.00 94.06 88 GLU A O 1
ATOM 717 N N . ILE A 1 89 ? -13.295 0.568 21.795 1.00 93.44 89 ILE A N 1
ATOM 718 C CA . ILE A 1 89 ? -13.701 0.726 20.390 1.00 93.44 89 ILE A CA 1
ATOM 719 C C . ILE A 1 89 ? -13.636 2.193 19.964 1.00 93.44 89 ILE A C 1
ATOM 721 O O . ILE A 1 89 ? -13.056 2.499 18.923 1.00 93.44 89 ILE A O 1
ATOM 725 N N . VAL A 1 90 ? -14.160 3.114 20.779 1.00 92.25 90 VAL A N 1
ATOM 726 C CA . VAL A 1 90 ? -14.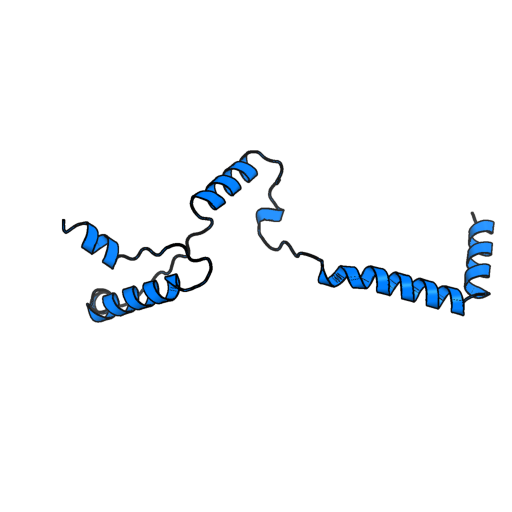070 4.558 20.503 1.00 92.25 90 VAL A CA 1
ATOM 727 C C . VAL A 1 90 ? -12.608 5.004 20.443 1.00 92.25 90 VAL A C 1
ATOM 729 O O . VAL A 1 90 ? -12.210 5.728 19.531 1.00 92.25 90 VAL A O 1
ATOM 732 N N . ARG A 1 91 ? -11.771 4.533 21.374 1.00 93.94 91 ARG A N 1
ATOM 733 C CA . ARG A 1 91 ? -10.339 4.850 21.401 1.00 93.94 91 ARG A CA 1
ATOM 734 C C . ARG A 1 91 ? -9.605 4.304 20.177 1.00 93.94 91 ARG A C 1
ATOM 736 O O . ARG A 1 91 ? -8.724 4.978 19.643 1.00 93.94 91 ARG A O 1
ATOM 743 N N . PHE A 1 92 ? -9.943 3.094 19.741 1.00 93.19 92 PHE A N 1
ATOM 744 C CA . PHE A 1 92 ? -9.424 2.504 18.512 1.00 93.19 92 PHE A CA 1
ATOM 745 C C . PHE A 1 92 ? -9.829 3.337 17.291 1.00 93.19 92 PHE A C 1
ATOM 747 O O . PHE A 1 92 ? -8.955 3.724 16.520 1.00 93.19 92 PHE A O 1
ATOM 754 N N . ALA A 1 93 ? -11.111 3.689 17.165 1.00 91.00 93 ALA A N 1
ATOM 755 C CA . ALA A 1 93 ? -11.632 4.507 16.072 1.00 91.00 93 ALA A CA 1
ATOM 756 C C . ALA A 1 93 ? -10.947 5.886 16.000 1.00 91.00 93 ALA A C 1
ATOM 758 O O . ALA A 1 93 ? -10.524 6.315 14.929 1.00 91.00 93 ALA A O 1
ATOM 759 N N . GLN A 1 94 ? -10.738 6.542 17.147 1.00 91.44 94 GLN A N 1
ATOM 760 C CA . GLN A 1 94 ? -10.004 7.811 17.225 1.00 91.44 94 GLN A CA 1
ATOM 761 C C . GLN A 1 94 ? -8.549 7.684 16.762 1.00 91.44 94 GLN A C 1
ATOM 763 O O . GLN A 1 94 ? -8.052 8.565 16.066 1.00 91.44 94 GLN A O 1
ATOM 768 N N . LYS A 1 95 ? -7.857 6.602 17.137 1.00 93.12 95 LYS A N 1
ATOM 769 C CA . LYS A 1 95 ? -6.487 6.342 16.669 1.00 93.12 95 LYS A CA 1
ATOM 770 C C . LYS A 1 95 ? -6.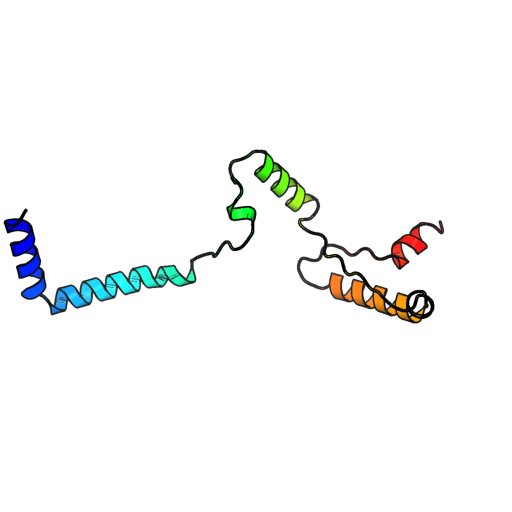451 6.030 15.176 1.00 93.12 95 LYS A C 1
ATOM 772 O O . LYS A 1 95 ? -5.563 6.515 14.487 1.00 93.12 95 LYS A O 1
ATOM 777 N N . ALA A 1 96 ? -7.407 5.246 14.681 1.00 90.94 96 ALA A N 1
ATOM 778 C CA . ALA A 1 96 ? -7.513 4.926 13.264 1.00 90.94 96 ALA A CA 1
ATOM 779 C C . ALA A 1 96 ? -7.742 6.194 12.429 1.00 90.94 96 ALA A C 1
ATOM 781 O O . ALA A 1 96 ? -7.061 6.388 11.432 1.00 90.94 96 ALA A O 1
ATOM 782 N N . GLY A 1 97 ? -8.589 7.120 12.886 1.00 87.81 97 GLY A N 1
ATOM 783 C CA . GLY A 1 97 ? -8.804 8.408 12.215 1.00 87.81 97 GLY A CA 1
ATOM 784 C C . GLY A 1 97 ? -7.582 9.340 12.166 1.00 87.81 97 GLY A C 1
ATOM 785 O O . GLY A 1 97 ? -7.632 10.361 11.493 1.00 87.81 97 GLY A O 1
ATOM 786 N N . GLN A 1 98 ? -6.487 9.022 12.867 1.00 91.06 98 GLN A N 1
ATOM 787 C CA . GLN A 1 98 ? -5.214 9.753 12.761 1.00 91.06 98 GLN A CA 1
ATOM 788 C C . GLN A 1 98 ? -4.282 9.166 11.694 1.00 91.06 98 GLN A C 1
ATOM 790 O O . GLN A 1 98 ? -3.247 9.759 11.386 1.00 91.06 98 GLN A O 1
ATOM 795 N N . ILE A 1 99 ? -4.609 7.990 11.156 1.00 90.69 99 ILE A N 1
ATOM 796 C CA . ILE A 1 99 ? -3.848 7.371 10.076 1.00 90.69 99 ILE A CA 1
ATOM 797 C C . ILE A 1 99 ? -4.115 8.171 8.803 1.00 90.69 99 ILE A C 1
ATOM 799 O O . ILE A 1 99 ? -5.257 8.500 8.481 1.00 90.69 99 ILE A O 1
ATOM 803 N N . LYS A 1 100 ? -3.037 8.487 8.084 1.00 85.69 100 LYS A N 1
ATOM 804 C CA . LYS A 1 100 ? -3.110 9.172 6.796 1.00 85.69 100 LYS A CA 1
ATOM 805 C C . LYS A 1 100 ? -4.065 8.410 5.864 1.00 85.69 100 LYS A C 1
ATOM 807 O O . LYS A 1 100 ? -4.011 7.187 5.808 1.00 85.69 100 LYS A O 1
ATOM 812 N N . ASP A 1 101 ? -4.914 9.152 5.160 1.00 83.69 101 ASP A N 1
ATOM 813 C CA . ASP A 1 101 ? -5.873 8.644 4.169 1.00 83.69 101 ASP A CA 1
ATOM 814 C C . ASP A 1 101 ? -7.101 7.897 4.750 1.00 83.69 101 ASP A C 1
ATOM 816 O O . ASP A 1 101 ? -7.972 7.473 3.995 1.00 83.69 101 ASP A O 1
ATOM 820 N N . ILE A 1 102 ? -7.264 7.830 6.082 1.00 83.94 102 ILE A N 1
ATOM 821 C CA . ILE A 1 102 ? -8.542 7.450 6.713 1.00 83.94 102 ILE A CA 1
ATOM 822 C C . ILE A 1 102 ? -9.403 8.702 6.909 1.00 83.94 102 ILE A C 1
ATOM 824 O O . ILE A 1 102 ? -9.112 9.553 7.746 1.00 83.94 102 ILE A O 1
ATOM 828 N N . THR A 1 103 ? -10.488 8.813 6.141 1.00 82.19 103 THR A N 1
ATOM 829 C CA . THR A 1 103 ? -11.365 10.000 6.116 1.00 82.19 103 THR A CA 1
ATOM 830 C C . THR A 1 103 ? -12.495 9.962 7.145 1.00 82.19 103 THR A C 1
ATOM 832 O O . THR A 1 103 ? -13.079 10.997 7.461 1.00 82.19 103 THR A O 1
ATOM 835 N N . GLY A 1 104 ? -12.798 8.790 7.704 1.00 82.12 104 GLY A N 1
ATOM 836 C CA . GLY A 1 104 ? -13.853 8.624 8.696 1.00 82.12 104 GLY A CA 1
ATOM 837 C C . GLY A 1 104 ? -13.903 7.211 9.262 1.00 82.12 104 GLY A C 1
ATOM 838 O O . GLY A 1 104 ? -13.327 6.276 8.711 1.00 82.12 104 GLY A O 1
ATOM 839 N N . SER A 1 105 ? -14.596 7.053 10.388 1.00 86.06 105 SER A N 1
ATOM 840 C CA . SER A 1 105 ? -14.880 5.740 10.969 1.00 86.06 105 SER A CA 1
ATOM 841 C C . SER A 1 105 ? -16.293 5.720 11.537 1.00 86.06 105 SER A C 1
ATOM 843 O O . SER A 1 105 ? -16.737 6.689 12.150 1.00 86.06 105 SER A O 1
ATOM 845 N N . MET A 1 106 ? -16.992 4.606 11.341 1.00 86.75 106 MET A N 1
ATOM 846 C CA . MET A 1 106 ? -18.320 4.362 11.894 1.00 86.75 106 MET A CA 1
ATOM 847 C C . MET A 1 106 ? -18.250 3.139 12.805 1.00 86.75 106 MET A C 1
ATOM 849 O O . MET A 1 106 ? -17.587 2.153 12.490 1.00 86.75 106 MET A O 1
ATOM 853 N N . HIS A 1 107 ? -18.909 3.210 13.956 1.00 87.81 107 HIS A N 1
ATOM 854 C CA . HIS A 1 107 ? -18.945 2.130 14.937 1.00 87.81 107 HIS A CA 1
ATOM 855 C C . HIS A 1 107 ? -20.279 2.163 15.688 1.00 87.81 107 HIS A C 1
ATOM 857 O O . HIS A 1 107 ? -20.901 3.219 15.808 1.00 87.81 107 HIS A O 1
ATOM 863 N N . TYR A 1 108 ? -20.722 1.015 16.209 1.00 86.19 108 TYR A N 1
ATOM 864 C CA . TYR A 1 108 ? -22.080 0.872 16.751 1.00 86.19 108 TYR A CA 1
ATOM 865 C C . TYR A 1 108 ? -22.391 1.840 17.904 1.00 86.19 108 TYR A C 1
ATOM 867 O O . TYR A 1 108 ? -23.529 2.265 18.035 1.00 86.19 108 TYR A O 1
ATOM 875 N N . ILE A 1 109 ? -21.393 2.236 18.706 1.00 86.56 109 ILE A N 1
ATOM 876 C CA . ILE A 1 109 ? -21.583 3.180 19.819 1.00 86.56 109 ILE A CA 1
ATOM 877 C C . ILE A 1 109 ? -22.052 4.549 19.300 1.00 86.56 109 ILE A C 1
ATOM 879 O O . ILE A 1 109 ? -22.960 5.138 19.877 1.00 86.56 109 ILE A O 1
ATOM 883 N N . GLY A 1 110 ? -21.476 5.036 18.194 1.00 80.44 110 GLY A N 1
ATOM 884 C CA . GLY A 1 110 ? -21.904 6.289 17.565 1.00 80.44 110 GLY A CA 1
ATOM 885 C C . GLY A 1 110 ? -23.346 6.215 17.060 1.00 80.44 110 GLY A C 1
ATOM 886 O O . GLY A 1 110 ? -24.132 7.115 17.327 1.00 80.44 110 GLY A O 1
ATOM 887 N N . LEU A 1 111 ? -23.712 5.090 16.436 1.00 82.75 111 LEU A N 1
ATOM 888 C CA . LEU A 1 111 ? -25.069 4.849 15.932 1.00 82.75 111 LEU A CA 1
ATOM 889 C C . LEU A 1 111 ? -26.114 4.734 17.052 1.00 82.75 111 LEU A C 1
ATOM 891 O O . LEU A 1 111 ? -27.272 5.093 16.856 1.00 82.75 111 LEU A O 1
ATOM 895 N N . MET A 1 112 ? -25.729 4.220 18.222 1.00 80.25 112 MET A N 1
ATOM 896 C CA . MET A 1 112 ? -26.621 4.169 19.383 1.00 80.25 112 MET A CA 1
ATOM 897 C C . MET A 1 112 ? -26.848 5.566 19.969 1.00 80.25 112 MET A C 1
ATOM 899 O O . MET A 1 112 ? -27.983 5.907 20.269 1.00 80.25 112 MET A O 1
ATOM 903 N N . ASN A 1 113 ? -25.804 6.397 20.051 1.00 73.88 113 ASN A N 1
ATOM 904 C CA . ASN A 1 113 ? -25.921 7.757 20.584 1.00 73.88 113 ASN A CA 1
ATOM 905 C C . ASN A 1 113 ? -26.661 8.732 19.646 1.00 73.88 113 ASN A C 1
ATOM 907 O O . ASN A 1 113 ? -27.232 9.705 20.128 1.00 73.88 113 ASN A O 1
ATOM 911 N N . GLU A 1 114 ? -26.657 8.507 18.328 1.00 65.50 114 GLU A N 1
ATOM 912 C CA . GLU A 1 114 ? -27.403 9.335 17.361 1.00 65.50 114 GLU A CA 1
ATOM 913 C C . GLU A 1 114 ? -28.928 9.137 17.421 1.00 65.50 114 GLU A C 1
ATOM 915 O O . GLU A 1 114 ? -29.662 10.024 16.997 1.00 65.50 114 GLU A O 1
ATOM 920 N N . ASN A 1 115 ? -29.412 8.007 17.952 1.00 53.28 115 ASN A N 1
ATOM 921 C CA . ASN A 1 115 ? -30.844 7.683 18.031 1.00 53.28 115 ASN A CA 1
ATOM 922 C C . ASN A 1 115 ? -31.503 8.062 19.376 1.00 53.28 115 ASN A C 1
ATOM 924 O O . ASN A 1 115 ? -32.690 7.800 19.554 1.00 53.28 115 ASN A O 1
ATOM 928 N N . ASP A 1 116 ? -30.758 8.676 20.302 1.00 46.88 116 ASP A N 1
ATOM 929 C CA . ASP A 1 116 ? -31.246 9.152 21.611 1.00 46.88 116 ASP A CA 1
ATOM 930 C C . ASP A 1 116 ? -31.569 10.673 21.623 1.00 46.88 116 ASP A C 1
ATOM 932 O O . ASP A 1 116 ? -31.629 11.292 22.691 1.00 46.88 116 ASP A O 1
ATOM 936 N N . ILE A 1 117 ? -31.790 11.284 20.445 1.00 40.75 117 ILE A N 1
ATOM 937 C CA . ILE A 1 117 ? -32.286 12.669 20.264 1.00 40.75 117 ILE A CA 1
ATOM 938 C C . ILE A 1 117 ? -33.691 12.657 19.657 1.00 40.75 117 ILE A C 1
ATOM 940 O O . ILE A 1 117 ? -33.881 11.973 18.627 1.00 40.75 117 ILE A O 1
#

Radius of gyration: 30.1 Å; chains: 1; bounding box: 70×26×75 Å

Sequence (117 aa):
MDRLFTTFGDFIIRRSKFTIILITILTLFFAIGLPKLDMQMGNNIFVNEASDVFKRTTTYQEQFGEESIFVMISGDPQVLFTQKTSQEIVRFAQKAGQIKDITGSMHYIGLMNENDI

pLDDT: mean 85.2, std 9.48, range [40.75, 96.81]

Secondary structure (DSSP, 8-state):
-HHHHHHHHHHHHHTHHHHHHHHHHHHHHHHTTGGG-----SGGGGS-TTSHHHHHHHHHHHHH-S-PPP----S-HHHHTSHHHHHHHHHHHHHHTTSTT------HHHHHHHT--

Organism: NCBI:txid3077233

Foldseek 3Di:
DVVVVVVVVCVCVVPVVVNVVVVVVVVVVVVVCVVVDDDPPDPCVVPDCVDPVNVVLVVCCVVPNNDDDDDDDDDDPVVCPDPVNVVVVVVVQVVVCVDPPPPHDDDVVVVVVVVPD